Protein AF-A0A447PD79-F1 (afdb_monomer_lite)

Radius of gyration: 24.97 Å; chains: 1; bounding box: 55×59×60 Å

InterPro domains:
  IPR006135 Type III secretion system substrate exporter [PF01312] (3-142)
  IPR006135 Type III secretion system substrate exporter [PTHR30531] (3-141)

Sequence (157 aa):
MGRKEGQVVKSIEITSLFQLIALYLYFHFFTEKMILILIASITFTLQLVNKPFSYALTQLTHALIESLTSALLFLGAGVIVATVGSVFLQVGVVIASKAIGFKSEHINPVSNFKQIFSLHSVVELCKSSLKVIMLSLIFAFSFIIMPVLFGHYRTVG

Structure (mmCIF, N/CA/C/O backbone):
data_AF-A0A447PD79-F1
#
_entry.id   AF-A0A447PD79-F1
#
loop_
_atom_site.group_PDB
_atom_site.id
_atom_site.type_symbol
_atom_site.label_atom_id
_atom_site.label_alt_id
_atom_site.label_comp_id
_atom_site.label_asym_id
_atom_site.label_entity_id
_atom_site.label_seq_id
_atom_site.pdbx_PDB_ins_code
_atom_site.Cartn_x
_atom_site.Cartn_y
_atom_site.Cartn_z
_atom_site.occupancy
_atom_site.B_iso_or_equiv
_atom_site.auth_seq_id
_atom_site.auth_comp_id
_atom_site.auth_asym_id
_atom_site.auth_atom_id
_atom_site.pdbx_PDB_model_num
ATOM 1 N N . MET A 1 1 ? -31.947 6.171 31.122 1.00 37.19 1 MET A N 1
ATOM 2 C CA . MET A 1 1 ? -32.414 5.372 29.966 1.00 37.19 1 MET A CA 1
ATOM 3 C C . MET A 1 1 ? -32.336 6.236 28.721 1.00 37.19 1 MET A C 1
ATOM 5 O O . MET A 1 1 ? -32.791 7.368 28.761 1.00 37.19 1 MET A O 1
ATOM 9 N N . GLY A 1 2 ? -31.689 5.735 27.669 1.00 40.44 2 GLY A N 1
ATOM 10 C CA . GLY A 1 2 ? -31.460 6.477 26.427 1.00 40.44 2 GLY A CA 1
ATOM 11 C C . GLY A 1 2 ? -30.408 5.804 25.547 1.00 40.44 2 GLY A C 1
ATOM 12 O O . GLY A 1 2 ? -29.454 6.449 25.128 1.00 40.44 2 GLY A O 1
ATOM 13 N N . ARG A 1 3 ? -30.539 4.489 25.312 1.00 42.50 3 ARG A N 1
ATOM 14 C CA . ARG A 1 3 ? -29.770 3.788 24.272 1.00 42.50 3 ARG A CA 1
ATOM 15 C C . ARG A 1 3 ? -30.336 4.251 22.931 1.00 42.50 3 ARG A C 1
ATOM 17 O O . ARG A 1 3 ? -31.362 3.743 22.500 1.00 42.50 3 ARG A O 1
ATOM 24 N N . LYS A 1 4 ? -29.721 5.274 22.329 1.00 43.00 4 LYS A N 1
ATOM 25 C CA . LYS A 1 4 ? -30.099 5.753 20.996 1.00 43.00 4 LYS A CA 1
ATOM 26 C C . LYS A 1 4 ? -29.721 4.684 19.975 1.00 43.00 4 LYS A C 1
ATOM 28 O O . LYS A 1 4 ? -28.549 4.448 19.695 1.00 43.00 4 LYS A O 1
ATOM 33 N N . GLU A 1 5 ? -30.760 4.021 19.495 1.00 41.91 5 GLU A N 1
ATOM 34 C CA . GLU A 1 5 ? -30.790 3.083 18.385 1.00 41.91 5 GLU A CA 1
ATOM 35 C C . GLU A 1 5 ? -29.971 3.619 17.199 1.00 41.91 5 GLU A C 1
ATOM 37 O O . GLU A 1 5 ? -30.171 4.751 16.753 1.00 41.91 5 GLU A O 1
ATOM 42 N N . GLY A 1 6 ? -29.028 2.816 16.702 1.00 45.38 6 GLY A N 1
ATOM 43 C CA . GLY A 1 6 ? -28.365 3.064 15.417 1.00 45.38 6 GLY A CA 1
ATOM 44 C C . GLY A 1 6 ? -26.863 3.353 15.445 1.00 45.38 6 GLY A C 1
ATOM 45 O O . GLY A 1 6 ? -26.260 3.395 14.377 1.00 45.38 6 GLY A O 1
ATOM 46 N N . GLN A 1 7 ? -26.214 3.493 16.605 1.00 39.31 7 GLN A N 1
ATOM 47 C CA . GLN A 1 7 ? -24.750 3.384 16.647 1.00 39.31 7 GLN A CA 1
ATOM 48 C C . GLN A 1 7 ? -24.380 1.907 16.718 1.00 39.31 7 GLN A C 1
ATOM 50 O O . GLN A 1 7 ? -24.298 1.322 17.797 1.00 39.31 7 GLN A O 1
ATOM 55 N N . VAL A 1 8 ? -24.192 1.289 15.549 1.00 49.25 8 VAL A N 1
ATOM 56 C CA . VAL A 1 8 ? -23.471 0.017 15.474 1.00 49.25 8 VAL A CA 1
ATOM 57 C C . VAL A 1 8 ? -22.127 0.270 16.153 1.00 49.25 8 VAL A C 1
ATOM 59 O O . VAL A 1 8 ? -21.396 1.170 15.735 1.00 49.25 8 VAL A O 1
ATOM 62 N N . VAL A 1 9 ? -21.852 -0.428 17.257 1.00 44.69 9 VAL A N 1
ATOM 63 C CA . VAL A 1 9 ? -20.611 -0.268 18.022 1.00 44.69 9 VAL A CA 1
ATOM 64 C C . VAL A 1 9 ? -19.469 -0.687 17.106 1.00 44.69 9 VAL A C 1
ATOM 66 O O . VAL A 1 9 ? -19.188 -1.870 16.930 1.00 44.69 9 VAL A O 1
ATOM 69 N N . LYS A 1 10 ? -18.866 0.297 16.442 1.00 53.34 10 LYS A N 1
ATOM 70 C CA . LYS A 1 10 ? -17.772 0.077 15.509 1.00 53.34 10 LYS A CA 1
ATOM 71 C C . LYS A 1 10 ? -16.498 -0.029 16.333 1.00 53.34 10 LYS A C 1
ATOM 73 O O . LYS A 1 10 ? -15.945 0.978 16.770 1.00 53.34 10 LYS A O 1
ATOM 78 N N . SER A 1 11 ? -16.052 -1.252 16.587 1.00 65.25 11 SER A N 1
ATOM 79 C CA . SER A 1 11 ? -14.751 -1.482 17.208 1.00 65.25 11 SER A CA 1
ATOM 80 C C . SER A 1 11 ? -13.662 -1.116 16.204 1.00 65.25 11 SER A C 1
ATOM 82 O O . SER A 1 11 ? -13.387 -1.889 15.289 1.00 65.25 11 SER A O 1
ATOM 84 N N . ILE A 1 12 ? -13.033 0.048 16.392 1.00 68.75 12 ILE A N 1
ATOM 85 C CA . ILE A 1 12 ? -11.899 0.541 15.586 1.00 68.75 12 ILE A CA 1
ATOM 86 C C . ILE A 1 12 ? -10.833 -0.540 15.373 1.00 68.75 12 ILE A C 1
ATOM 88 O O . ILE A 1 12 ? -10.272 -0.664 14.292 1.00 68.75 12 ILE A O 1
ATOM 92 N N . GLU A 1 13 ? -10.602 -1.374 16.386 1.00 73.44 13 GLU A N 1
ATOM 93 C CA . GLU A 1 13 ? -9.620 -2.458 16.339 1.00 73.44 13 GLU A CA 1
ATOM 94 C C . GLU A 1 13 ? -9.997 -3.552 15.340 1.00 73.44 13 GLU A C 1
ATOM 96 O O . GLU A 1 13 ? -9.161 -3.998 14.558 1.00 73.44 13 GLU A O 1
ATOM 101 N N . ILE A 1 14 ? -11.273 -3.942 15.329 1.00 75.56 14 ILE A N 1
ATOM 102 C CA . ILE A 1 14 ? -11.805 -4.905 14.365 1.00 75.56 14 ILE A CA 1
ATOM 103 C C . ILE A 1 14 ? -11.735 -4.288 12.962 1.00 75.56 14 ILE A C 1
ATOM 105 O O . ILE A 1 14 ? -11.382 -4.986 12.011 1.00 75.56 14 ILE A O 1
ATOM 109 N N . THR A 1 15 ? -11.955 -2.970 12.833 1.00 79.75 15 THR A N 1
ATOM 110 C CA . THR A 1 15 ? -11.765 -2.266 11.558 1.00 79.75 15 THR A CA 1
ATOM 111 C C . THR A 1 15 ? -10.371 -2.377 11.004 1.00 79.75 15 THR A C 1
ATOM 113 O O . THR A 1 15 ? -10.201 -2.786 9.854 1.00 79.75 15 THR A O 1
ATOM 116 N N . SER A 1 16 ? -9.388 -2.086 11.839 1.00 80.69 16 SER A N 1
ATOM 117 C CA . SER A 1 16 ? -7.990 -2.162 11.452 1.00 80.69 16 SER A CA 1
ATOM 118 C C . SER A 1 16 ? -7.578 -3.582 11.058 1.00 80.69 16 SER A C 1
ATOM 120 O O . SER A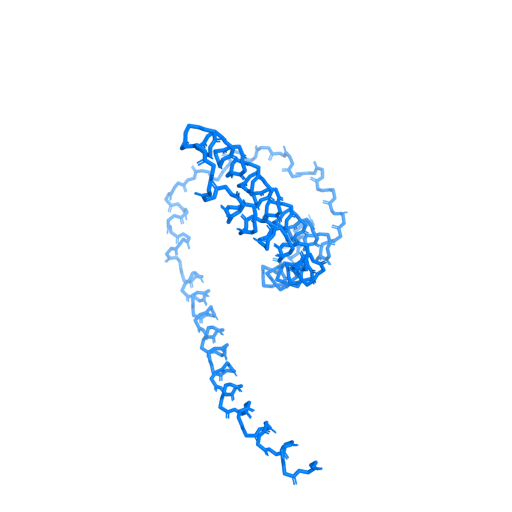 1 16 ? -6.848 -3.744 10.084 1.00 80.69 16 SER A O 1
ATOM 122 N N . LEU A 1 17 ? -8.081 -4.617 11.745 1.00 84.88 17 LEU A N 1
ATOM 123 C CA . LEU A 1 17 ? -7.782 -6.015 11.411 1.00 84.88 17 LEU A CA 1
ATOM 124 C 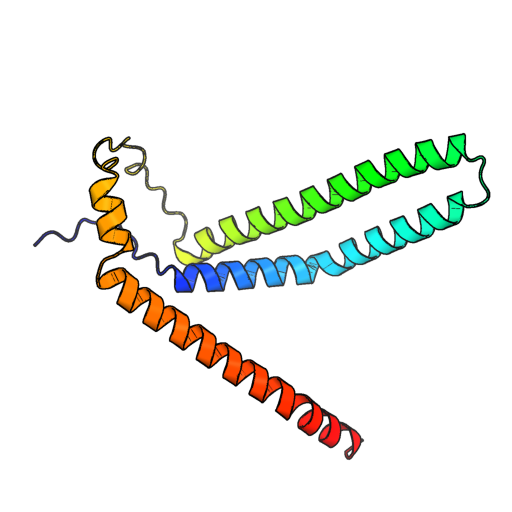C . LEU A 1 17 ? -8.330 -6.418 10.037 1.00 84.88 17 LEU A C 1
ATOM 126 O O . LEU A 1 17 ? -7.587 -6.952 9.215 1.00 84.88 17 LEU A O 1
ATOM 130 N N . PHE A 1 18 ? -9.602 -6.131 9.747 1.00 85.94 18 PHE A N 1
ATOM 131 C CA . PHE A 1 18 ? -10.175 -6.448 8.434 1.00 85.94 18 PHE A CA 1
ATOM 132 C C . PHE A 1 18 ? -9.528 -5.646 7.308 1.00 85.94 18 PHE A C 1
ATOM 134 O O . PHE A 1 18 ? -9.326 -6.175 6.217 1.00 85.94 18 PHE A O 1
ATOM 141 N N . GLN A 1 19 ? -9.175 -4.387 7.566 1.00 87.62 19 GLN A N 1
ATOM 142 C CA . GLN A 1 19 ? -8.465 -3.558 6.598 1.00 87.62 19 GLN A CA 1
ATOM 143 C C . GLN A 1 19 ? -7.071 -4.118 6.298 1.00 87.62 19 GLN A C 1
ATOM 145 O O . GLN A 1 19 ? -6.678 -4.173 5.134 1.00 87.62 19 GLN A O 1
ATOM 150 N N . LEU A 1 20 ? -6.356 -4.597 7.321 1.00 88.19 20 LEU A N 1
ATOM 151 C CA . LEU A 1 20 ? -5.063 -5.257 7.157 1.00 88.19 20 LEU A CA 1
ATOM 152 C C . LEU A 1 20 ? -5.188 -6.537 6.319 1.00 88.19 20 LEU A C 1
ATOM 154 O O . LEU A 1 20 ? -4.407 -6.732 5.393 1.00 88.19 20 LEU A O 1
ATOM 158 N N . ILE A 1 21 ? -6.186 -7.383 6.602 1.00 89.69 21 ILE A N 1
ATOM 159 C CA . ILE A 1 21 ? -6.439 -8.619 5.842 1.00 89.69 21 ILE A CA 1
ATOM 160 C C . ILE A 1 21 ? -6.770 -8.302 4.381 1.00 89.69 21 ILE A C 1
ATOM 162 O O . ILE A 1 21 ? -6.213 -8.918 3.475 1.00 89.69 21 ILE A O 1
ATOM 166 N N . ALA A 1 22 ? -7.647 -7.328 4.136 1.00 89.56 22 ALA A N 1
ATOM 167 C CA . ALA A 1 22 ? -8.024 -6.934 2.784 1.00 89.56 22 ALA A CA 1
ATOM 168 C C . ALA A 1 22 ? -6.821 -6.400 1.991 1.00 89.56 22 ALA A C 1
ATOM 170 O O . ALA A 1 22 ? -6.6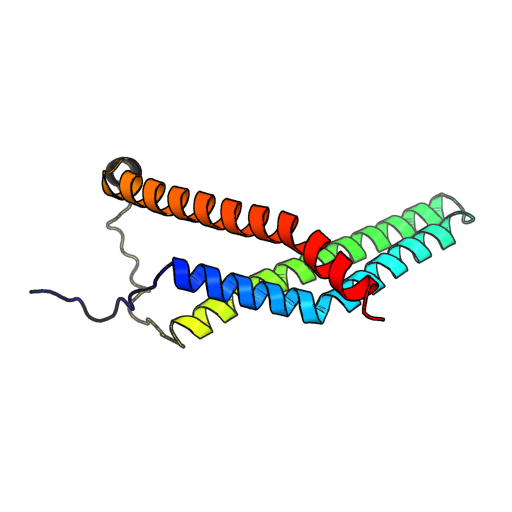43 -6.760 0.828 1.00 89.56 22 ALA A O 1
ATOM 171 N N . LEU A 1 23 ? -5.962 -5.600 2.631 1.00 91.75 23 LEU A N 1
ATOM 172 C CA . LEU A 1 23 ? -4.730 -5.114 2.017 1.00 91.75 23 LEU A CA 1
ATOM 173 C C . LEU A 1 23 ? -3.750 -6.263 1.743 1.00 91.75 23 LEU A C 1
ATOM 175 O O . LEU A 1 23 ? -3.194 -6.339 0.653 1.00 91.75 23 LEU A O 1
ATOM 179 N N . TYR A 1 24 ? -3.577 -7.185 2.692 1.00 91.56 24 TYR A N 1
ATOM 180 C CA . TYR A 1 24 ? -2.733 -8.366 2.509 1.00 91.56 24 TYR A CA 1
ATOM 181 C C . TYR A 1 24 ? -3.180 -9.204 1.306 1.00 91.56 24 TYR A C 1
ATOM 183 O O . TYR A 1 24 ? -2.356 -9.522 0.454 1.00 91.56 24 TYR A O 1
ATOM 191 N N . LEU A 1 25 ? -4.476 -9.513 1.197 1.00 91.88 25 LEU A N 1
ATOM 192 C CA . LEU A 1 25 ? -5.021 -10.269 0.066 1.00 91.88 25 LEU A CA 1
ATOM 193 C C . LEU A 1 25 ? -4.852 -9.511 -1.254 1.00 91.88 25 LEU A C 1
ATOM 195 O O . LEU A 1 25 ? -4.471 -10.107 -2.259 1.00 91.88 25 LEU A O 1
ATOM 199 N N . TYR A 1 26 ? -5.083 -8.197 -1.247 1.00 92.25 26 TYR A N 1
ATOM 200 C CA . TYR A 1 26 ? -4.860 -7.352 -2.416 1.00 92.25 26 TYR A CA 1
ATOM 201 C C . TYR A 1 26 ? -3.410 -7.430 -2.905 1.00 92.25 26 TYR A C 1
ATOM 203 O O . TYR A 1 26 ? -3.168 -7.688 -4.079 1.00 92.25 26 TYR A O 1
ATOM 211 N N . PHE A 1 27 ? -2.430 -7.277 -2.014 1.00 92.06 27 PHE A N 1
ATOM 212 C CA . PHE A 1 27 ? -1.033 -7.450 -2.406 1.00 92.06 27 PHE A CA 1
ATOM 213 C C . PHE A 1 27 ? -0.759 -8.889 -2.852 1.00 92.06 27 PHE A C 1
ATOM 215 O O . PHE A 1 27 ? -0.231 -9.079 -3.938 1.00 92.06 27 PHE A O 1
ATOM 222 N N . HIS A 1 28 ? -1.203 -9.901 -2.105 1.00 92.56 28 HIS A N 1
ATOM 223 C CA . HIS A 1 28 ? -0.977 -11.308 -2.442 1.00 92.56 28 HIS A CA 1
ATOM 224 C C . HIS A 1 28 ? -1.386 -11.662 -3.883 1.00 92.56 28 HIS A C 1
ATOM 226 O O . HIS A 1 28 ? -0.608 -12.284 -4.600 1.00 92.56 28 HIS A O 1
ATOM 232 N N . PHE A 1 29 ? -2.563 -11.217 -4.335 1.00 91.62 29 PHE A N 1
ATOM 233 C CA . PHE A 1 29 ? -3.047 -11.515 -5.688 1.00 91.62 29 PHE A CA 1
ATOM 234 C C . PHE A 1 29 ? -2.432 -10.647 -6.791 1.00 91.62 29 PHE A C 1
ATOM 236 O O . PHE A 1 29 ? -2.427 -11.053 -7.953 1.00 91.62 29 PHE A O 1
ATOM 243 N N . PHE A 1 30 ? -1.944 -9.448 -6.472 1.00 90.75 30 PHE A N 1
ATOM 244 C CA . PHE A 1 30 ? -1.490 -8.493 -7.486 1.00 90.75 30 PHE A CA 1
ATOM 245 C C . PHE A 1 30 ? 0.026 -8.237 -7.481 1.00 90.75 30 PHE A C 1
ATOM 247 O O . PHE A 1 30 ? 0.537 -7.595 -8.402 1.00 90.75 30 PHE A O 1
ATOM 254 N N . THR A 1 31 ? 0.764 -8.769 -6.504 1.00 88.31 31 THR A N 1
ATOM 255 C CA . THR A 1 31 ? 2.225 -8.640 -6.405 1.00 88.31 31 THR A CA 1
ATOM 256 C C . THR A 1 31 ? 2.927 -9.162 -7.655 1.00 88.31 31 THR A C 1
ATOM 258 O O . THR A 1 31 ? 3.846 -8.505 -8.139 1.00 88.31 31 THR A O 1
ATOM 261 N N . GLU A 1 32 ? 2.480 -10.279 -8.235 1.00 91.00 32 GLU A N 1
ATOM 262 C CA . GLU A 1 32 ? 3.082 -10.827 -9.459 1.00 91.00 32 GLU A CA 1
ATOM 263 C C . GLU A 1 32 ? 3.027 -9.823 -10.620 1.00 91.00 32 GLU A C 1
ATOM 265 O O . GLU A 1 32 ? 4.039 -9.547 -11.266 1.00 91.00 32 GLU A O 1
ATOM 270 N N . LYS A 1 33 ? 1.869 -9.184 -10.829 1.00 89.00 33 LYS A N 1
ATOM 271 C CA . LYS A 1 33 ? 1.703 -8.157 -11.867 1.00 89.00 33 LYS A CA 1
ATOM 272 C C . LYS A 1 33 ? 2.619 -6.957 -11.630 1.00 89.00 33 LYS A C 1
ATOM 274 O O . LYS A 1 33 ? 3.231 -6.465 -12.574 1.00 89.00 33 LYS A O 1
ATOM 279 N N . MET A 1 34 ? 2.747 -6.505 -10.382 1.00 86.69 34 MET A N 1
ATOM 280 C CA . MET A 1 34 ? 3.661 -5.416 -10.014 1.00 86.69 34 MET A CA 1
ATOM 281 C C . MET A 1 34 ? 5.127 -5.763 -10.298 1.00 86.69 34 MET A C 1
ATOM 283 O O . MET A 1 34 ? 5.861 -4.924 -10.821 1.00 86.69 34 MET A O 1
ATOM 287 N N . ILE A 1 35 ? 5.549 -6.995 -10.000 1.00 90.50 35 ILE A N 1
ATOM 288 C CA . ILE A 1 35 ? 6.910 -7.466 -10.285 1.00 90.50 35 ILE A CA 1
ATOM 289 C C . ILE A 1 35 ? 7.172 -7.465 -11.794 1.00 90.50 35 ILE A C 1
ATOM 291 O O . ILE A 1 35 ? 8.210 -6.970 -12.229 1.00 90.50 35 ILE A O 1
ATOM 295 N N . LEU A 1 36 ? 6.227 -7.949 -12.604 1.00 91.62 36 LEU A N 1
ATOM 296 C CA . LEU A 1 36 ? 6.366 -7.948 -14.064 1.00 91.62 36 LEU A CA 1
ATOM 297 C C . LEU A 1 36 ? 6.488 -6.530 -14.638 1.00 91.62 36 LEU A C 1
ATOM 299 O O . LEU A 1 36 ? 7.327 -6.297 -15.506 1.00 91.62 36 LEU A O 1
ATOM 303 N N . ILE A 1 37 ? 5.711 -5.571 -14.126 1.00 88.69 37 ILE A N 1
ATOM 304 C CA . ILE A 1 37 ? 5.797 -4.158 -14.531 1.00 88.69 37 ILE A CA 1
ATOM 305 C C . ILE A 1 37 ? 7.166 -3.560 -14.171 1.00 88.69 37 ILE A C 1
ATOM 307 O O . ILE A 1 37 ? 7.756 -2.828 -14.971 1.00 88.69 37 ILE A O 1
ATOM 311 N N . LEU A 1 38 ? 7.704 -3.889 -12.992 1.00 89.25 38 LEU A N 1
ATOM 312 C CA . LEU A 1 38 ? 9.047 -3.466 -12.584 1.00 89.25 38 LEU A CA 1
ATOM 313 C C . LEU A 1 38 ? 10.130 -4.046 -13.495 1.00 89.25 38 LEU A C 1
ATOM 315 O O . LEU A 1 38 ? 10.981 -3.299 -13.978 1.00 89.25 38 LEU A O 1
ATOM 319 N N . ILE A 1 39 ? 10.075 -5.350 -13.777 1.00 92.88 39 ILE A N 1
ATOM 320 C CA . ILE A 1 39 ? 11.017 -6.008 -14.690 1.00 92.88 39 ILE A CA 1
ATOM 321 C C . ILE A 1 39 ? 10.942 -5.353 -16.071 1.00 92.88 39 ILE A C 1
ATOM 323 O O . ILE A 1 39 ? 11.973 -4.958 -16.609 1.00 92.88 39 ILE A O 1
ATOM 327 N N . ALA A 1 40 ? 9.735 -5.149 -16.607 1.00 90.88 40 ALA A N 1
ATOM 328 C CA . ALA A 1 40 ? 9.535 -4.495 -17.897 1.00 90.88 40 ALA A CA 1
ATOM 329 C C . ALA A 1 40 ? 10.112 -3.070 -17.926 1.00 90.88 40 ALA A C 1
ATOM 331 O O . ALA A 1 40 ? 10.763 -2.700 -18.900 1.00 90.88 40 ALA A O 1
ATOM 332 N N . SER A 1 41 ? 9.953 -2.296 -16.846 1.00 88.88 41 SER A N 1
ATOM 333 C CA . SER A 1 41 ? 10.506 -0.936 -16.732 1.00 88.88 41 SER A CA 1
ATOM 334 C C . SER A 1 41 ? 12.042 -0.934 -16.756 1.00 88.88 41 SER A C 1
ATOM 336 O O . SER A 1 41 ? 12.667 -0.100 -17.420 1.00 88.88 41 SER A O 1
ATOM 338 N N . ILE A 1 42 ? 12.666 -1.895 -16.067 1.00 91.00 42 ILE A N 1
ATOM 339 C CA . ILE A 1 42 ? 14.126 -2.065 -16.048 1.00 91.00 42 ILE A CA 1
ATOM 340 C C . ILE A 1 42 ? 14.623 -2.493 -17.430 1.00 91.00 42 ILE A C 1
ATOM 342 O O . ILE A 1 42 ? 15.537 -1.876 -17.977 1.00 91.00 42 ILE A O 1
ATOM 346 N N . THR A 1 43 ? 14.009 -3.518 -18.026 1.00 92.69 43 THR A N 1
ATOM 347 C CA . THR A 1 43 ? 14.387 -4.013 -19.355 1.00 92.69 43 THR A CA 1
ATOM 348 C C . THR A 1 43 ? 14.229 -2.931 -20.419 1.00 92.69 43 THR A C 1
ATOM 350 O O . THR A 1 43 ? 15.124 -2.765 -21.245 1.00 92.69 43 THR A O 1
ATOM 353 N N . PHE A 1 44 ? 13.147 -2.152 -20.367 1.00 91.38 44 PHE A N 1
ATOM 354 C CA . PHE A 1 44 ? 12.932 -1.017 -21.260 1.00 91.38 44 PHE A CA 1
ATOM 355 C C . PHE A 1 44 ? 14.067 0.002 -21.140 1.00 91.38 44 PHE A C 1
ATOM 357 O O . PHE A 1 44 ? 14.687 0.359 -22.138 1.00 91.38 44 PHE A O 1
ATOM 364 N N . THR A 1 45 ? 14.425 0.396 -19.917 1.00 88.88 45 THR A N 1
ATOM 365 C CA . THR A 1 45 ? 15.527 1.341 -19.681 1.00 88.88 45 THR A CA 1
ATOM 366 C C . THR A 1 45 ? 16.852 0.833 -20.264 1.00 88.88 45 THR A C 1
ATOM 368 O O . THR A 1 45 ? 17.574 1.592 -20.910 1.00 88.88 45 THR A O 1
ATOM 371 N N . LEU A 1 46 ? 17.153 -0.461 -20.113 1.00 90.88 46 LEU A N 1
ATOM 372 C CA . LEU A 1 46 ? 18.374 -1.067 -20.658 1.00 90.88 46 LEU A CA 1
ATOM 373 C C . LEU A 1 46 ? 18.406 -1.058 -22.196 1.00 90.88 46 LEU A C 1
ATOM 375 O O . LEU A 1 46 ? 19.465 -0.847 -22.786 1.00 90.88 46 LEU A O 1
ATOM 379 N N . GLN A 1 47 ? 17.260 -1.227 -22.861 1.00 91.06 47 GLN A N 1
ATOM 380 C CA . GLN A 1 47 ? 17.166 -1.171 -24.328 1.00 91.06 47 GLN A CA 1
ATOM 381 C C . GLN A 1 47 ? 17.448 0.227 -24.899 1.00 91.06 47 GLN A C 1
ATOM 383 O O . GLN A 1 47 ? 17.827 0.358 -26.066 1.00 91.06 47 GLN A O 1
ATOM 388 N N . LEU A 1 48 ? 17.283 1.274 -24.088 1.00 90.81 48 LEU A N 1
ATOM 389 C CA . LEU A 1 48 ? 17.493 2.663 -24.491 1.00 90.81 48 LEU A CA 1
ATOM 390 C C . LEU A 1 48 ? 18.956 3.123 -24.357 1.00 90.81 48 LEU A C 1
ATOM 392 O O . LEU A 1 48 ? 19.307 4.148 -24.936 1.00 90.81 48 LEU A O 1
ATOM 396 N N . VAL A 1 49 ? 19.823 2.370 -23.668 1.00 89.38 49 VAL A N 1
ATOM 397 C CA . VAL A 1 49 ? 21.216 2.771 -23.360 1.00 89.38 49 VAL A CA 1
ATOM 398 C C . VAL A 1 49 ? 22.046 3.085 -24.611 1.00 89.38 49 VAL A C 1
ATOM 400 O O . VAL A 1 49 ? 22.846 4.014 -24.598 1.00 89.38 49 VAL A O 1
ATOM 403 N N . ASN A 1 50 ? 21.836 2.350 -25.706 1.00 89.88 50 ASN A N 1
ATOM 404 C CA . ASN A 1 50 ? 22.574 2.536 -26.964 1.00 89.88 50 ASN A CA 1
ATOM 405 C C . ASN A 1 50 ? 21.825 3.406 -27.992 1.00 89.88 50 ASN A C 1
ATOM 407 O O . ASN A 1 50 ? 22.172 3.411 -29.174 1.00 89.88 50 ASN A O 1
ATOM 411 N N . LYS A 1 51 ? 20.755 4.099 -27.586 1.00 90.88 51 LYS A N 1
ATOM 412 C CA . LYS A 1 51 ? 19.973 4.976 -28.468 1.00 90.88 51 LYS A CA 1
ATOM 413 C C . LYS A 1 51 ? 20.451 6.431 -28.361 1.00 90.88 51 LYS A C 1
ATOM 415 O O . LYS A 1 51 ? 21.048 6.806 -27.354 1.00 90.88 51 LYS A O 1
ATOM 420 N N . PRO A 1 52 ? 20.171 7.276 -29.374 1.00 93.38 52 PRO A N 1
ATOM 421 C CA . PRO A 1 52 ? 20.463 8.703 -29.291 1.00 93.38 52 PRO A CA 1
ATOM 422 C C . PRO A 1 52 ? 19.849 9.320 -28.031 1.00 93.38 52 PRO A C 1
ATOM 424 O O . PRO A 1 52 ? 18.689 9.048 -27.722 1.00 93.38 52 PRO A O 1
ATOM 427 N N . PHE A 1 53 ? 20.606 10.173 -27.335 1.00 89.12 53 PHE A N 1
ATOM 428 C CA . PHE A 1 53 ? 20.202 10.728 -26.039 1.00 89.12 53 PHE A CA 1
ATOM 429 C C . PHE A 1 53 ? 18.841 11.434 -26.084 1.00 89.12 53 PHE A C 1
ATOM 431 O O . PHE A 1 53 ? 18.017 11.221 -25.203 1.00 89.12 53 PHE A O 1
ATOM 438 N N . SER A 1 54 ? 18.570 12.223 -27.129 1.00 90.75 54 SER A N 1
ATOM 439 C CA . SER A 1 54 ? 17.284 12.915 -27.291 1.00 90.75 54 SER A CA 1
ATOM 440 C C . SER A 1 54 ? 16.108 11.942 -27.401 1.00 90.75 54 SER A C 1
ATOM 442 O O . SER A 1 54 ? 15.095 12.125 -26.734 1.00 90.75 54 SER A O 1
ATOM 444 N N . TYR A 1 55 ? 16.263 10.873 -28.186 1.00 91.50 55 TYR A N 1
ATOM 445 C CA . TYR A 1 55 ? 15.258 9.821 -28.320 1.00 91.50 55 TYR A CA 1
ATOM 446 C C . TYR A 1 55 ? 15.076 9.054 -27.006 1.00 91.50 55 TYR A C 1
ATOM 448 O O . TYR A 1 55 ? 13.950 8.851 -26.557 1.00 91.50 55 TYR A O 1
ATOM 456 N N . ALA A 1 56 ? 16.180 8.660 -26.365 1.00 91.25 56 ALA A N 1
ATOM 457 C CA . ALA A 1 56 ? 16.145 7.949 -25.095 1.00 91.25 56 ALA A CA 1
ATOM 458 C C . ALA A 1 56 ? 15.455 8.783 -24.004 1.00 91.25 56 ALA A C 1
ATOM 460 O O . ALA A 1 56 ? 14.615 8.257 -23.283 1.00 91.25 56 ALA A O 1
ATOM 461 N N . LEU A 1 57 ? 15.743 10.085 -23.923 1.00 90.88 57 LEU A N 1
ATOM 462 C CA . LEU A 1 57 ? 15.151 10.982 -22.935 1.00 90.88 57 LEU A CA 1
ATOM 463 C C . LEU A 1 57 ? 13.628 11.080 -23.094 1.00 90.88 57 LEU A C 1
ATOM 465 O O . LEU A 1 57 ? 12.908 10.884 -22.118 1.00 90.88 57 LEU A O 1
ATOM 469 N N . THR A 1 58 ? 13.126 11.313 -24.311 1.00 93.19 58 THR A N 1
ATOM 470 C CA . THR A 1 58 ? 11.678 11.375 -24.570 1.00 93.19 58 THR A CA 1
ATOM 471 C C . THR A 1 58 ? 10.989 10.066 -24.186 1.00 93.19 58 THR A C 1
ATOM 473 O O . THR A 1 58 ? 10.017 10.068 -23.430 1.00 93.19 58 THR A O 1
ATOM 476 N N . GLN A 1 59 ? 11.533 8.931 -24.622 1.00 92.25 59 GLN A N 1
ATOM 477 C CA . GLN A 1 59 ? 10.946 7.623 -24.331 1.00 92.25 59 GLN A CA 1
ATOM 478 C C . GLN A 1 59 ? 10.984 7.282 -22.835 1.00 92.25 59 GLN A C 1
ATOM 480 O O . GLN A 1 59 ? 10.018 6.734 -22.304 1.00 92.25 59 GLN A O 1
ATOM 485 N N . LEU A 1 60 ? 12.054 7.661 -22.133 1.00 90.81 60 LEU A N 1
ATOM 486 C CA . LEU A 1 60 ? 12.167 7.456 -20.693 1.00 90.81 60 LEU A CA 1
ATOM 487 C C . LEU A 1 60 ? 11.161 8.317 -19.921 1.00 90.81 60 LEU A C 1
ATOM 489 O O . LEU A 1 60 ? 10.577 7.834 -18.956 1.00 90.81 60 LEU A O 1
ATOM 493 N N . THR A 1 61 ? 10.914 9.561 -20.351 1.00 91.44 61 THR A N 1
ATOM 494 C CA . THR A 1 61 ? 9.905 10.422 -19.709 1.00 91.44 61 THR A CA 1
ATOM 495 C C . THR A 1 61 ? 8.493 9.857 -19.842 1.00 91.44 61 THR A C 1
ATOM 497 O O . THR A 1 61 ? 7.764 9.828 -18.852 1.00 91.44 61 THR A O 1
ATOM 500 N N . HIS A 1 62 ? 8.126 9.332 -21.015 1.00 91.94 62 HIS A N 1
ATOM 501 C CA . HIS A 1 62 ? 6.843 8.653 -21.201 1.00 91.94 62 HIS A CA 1
ATOM 502 C C . HIS A 1 62 ? 6.728 7.406 -20.319 1.00 91.94 62 HIS A C 1
ATOM 504 O O . HIS A 1 62 ? 5.755 7.275 -19.578 1.00 91.94 62 HIS A O 1
ATOM 510 N N . ALA A 1 63 ? 7.750 6.546 -20.318 1.00 89.75 63 ALA A N 1
ATOM 511 C CA . ALA A 1 63 ? 7.762 5.344 -19.487 1.00 89.75 63 ALA A CA 1
ATOM 512 C C . ALA A 1 63 ? 7.699 5.661 -17.981 1.00 89.75 63 ALA A C 1
ATOM 514 O O . ALA A 1 63 ? 7.035 4.953 -17.225 1.00 89.75 63 ALA A O 1
ATOM 515 N N . LEU A 1 64 ? 8.338 6.749 -17.536 1.00 89.38 64 LEU A N 1
ATOM 516 C CA . LEU A 1 64 ? 8.253 7.226 -16.153 1.00 89.38 64 LEU A CA 1
ATOM 517 C C . LEU A 1 64 ? 6.827 7.634 -15.779 1.00 89.38 64 LEU A C 1
ATOM 519 O O . LEU A 1 64 ? 6.336 7.231 -14.727 1.00 89.38 64 LEU A O 1
ATOM 523 N N . ILE A 1 65 ? 6.158 8.412 -16.633 1.00 93.19 65 ILE A N 1
ATOM 524 C CA . ILE A 1 65 ? 4.782 8.867 -16.395 1.00 93.19 65 ILE A CA 1
ATOM 525 C C . ILE A 1 65 ? 3.823 7.676 -16.348 1.00 93.19 65 ILE A C 1
ATOM 527 O O . ILE A 1 65 ? 2.984 7.602 -15.448 1.00 93.19 65 ILE A O 1
ATOM 531 N N . GLU A 1 66 ? 3.957 6.727 -17.274 1.00 90.06 66 GLU A N 1
ATOM 532 C CA . GLU A 1 66 ? 3.137 5.514 -17.289 1.00 90.06 66 GLU A CA 1
ATOM 533 C C . GLU A 1 66 ? 3.370 4.657 -16.041 1.00 90.06 66 GLU A C 1
ATOM 535 O O . GLU A 1 66 ? 2.409 4.251 -15.385 1.00 90.06 66 GLU A O 1
ATOM 540 N N . SER A 1 67 ? 4.632 4.441 -15.659 1.00 88.31 67 SER A N 1
ATOM 541 C CA . SER A 1 67 ? 4.986 3.651 -14.476 1.00 88.31 67 SER A CA 1
ATOM 542 C C . SER A 1 67 ? 4.471 4.297 -13.184 1.00 88.31 67 SER A C 1
ATOM 544 O O . SER A 1 67 ? 3.848 3.625 -12.358 1.00 88.31 67 SER A O 1
ATOM 546 N N . LEU A 1 68 ? 4.622 5.620 -13.040 1.00 90.06 68 LEU A N 1
ATOM 547 C CA . LEU A 1 68 ? 4.081 6.378 -11.907 1.00 90.06 68 LEU A CA 1
ATOM 548 C C . LEU A 1 68 ? 2.554 6.320 -11.854 1.00 90.06 68 LEU A C 1
ATOM 550 O O . LEU A 1 68 ? 1.982 6.109 -10.785 1.00 90.06 68 LEU A O 1
ATOM 554 N N . THR A 1 69 ? 1.892 6.471 -13.000 1.00 92.56 69 THR A N 1
ATOM 555 C CA . THR A 1 69 ? 0.429 6.411 -13.087 1.00 92.56 69 THR A CA 1
ATOM 556 C C . THR A 1 69 ? -0.072 5.017 -12.714 1.00 92.56 69 THR A C 1
ATOM 558 O O . THR A 1 69 ? -0.983 4.889 -11.897 1.00 92.56 69 THR A O 1
ATOM 561 N N . SER A 1 70 ? 0.560 3.962 -13.235 1.00 89.81 70 SER A N 1
ATOM 562 C CA . SER A 1 70 ? 0.234 2.575 -12.893 1.00 89.81 70 SER A CA 1
ATOM 563 C C . SER A 1 70 ? 0.439 2.293 -11.403 1.00 89.81 70 SER A C 1
ATOM 565 O O . SER A 1 70 ? -0.422 1.678 -10.774 1.00 89.81 70 SER A O 1
ATOM 567 N N . ALA A 1 71 ? 1.547 2.752 -10.815 1.00 89.25 71 ALA A N 1
ATOM 568 C CA . ALA A 1 71 ? 1.816 2.585 -9.389 1.00 89.25 71 ALA A CA 1
ATOM 569 C C . ALA A 1 71 ? 0.777 3.318 -8.525 1.00 89.25 71 ALA A C 1
ATOM 571 O O . ALA A 1 71 ? 0.260 2.751 -7.561 1.00 89.25 71 ALA A O 1
ATOM 572 N N . LEU A 1 72 ? 0.422 4.552 -8.890 1.00 93.25 72 LEU A N 1
ATOM 573 C CA . LEU A 1 72 ? -0.566 5.338 -8.157 1.00 93.25 72 LEU A CA 1
ATOM 574 C C . LEU A 1 72 ? -1.964 4.714 -8.235 1.00 93.25 72 LEU A C 1
ATOM 576 O O . LEU A 1 72 ? -2.644 4.618 -7.215 1.00 93.25 72 LEU A O 1
ATOM 580 N N . LEU A 1 73 ? -2.375 4.241 -9.415 1.00 92.56 73 LEU A N 1
ATOM 581 C CA . LEU A 1 73 ? -3.638 3.523 -9.594 1.00 92.56 73 LEU A CA 1
ATOM 582 C C . LEU A 1 73 ? -3.660 2.222 -8.792 1.00 92.56 73 LEU A C 1
ATOM 584 O O . LEU A 1 73 ? -4.656 1.930 -8.135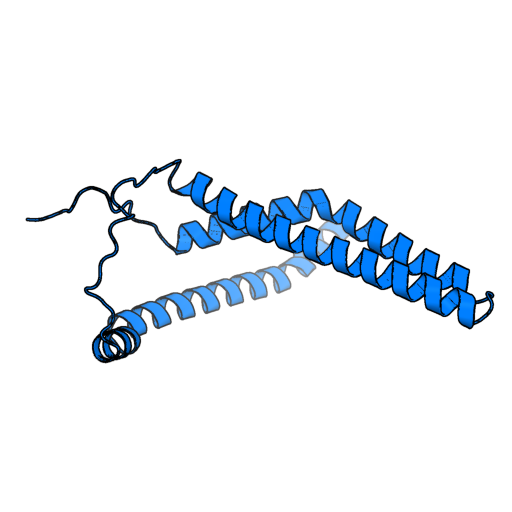 1.00 92.56 73 LEU A O 1
ATOM 588 N N . PHE A 1 74 ? -2.559 1.470 -8.796 1.00 92.06 74 PHE A N 1
ATOM 589 C CA . PHE A 1 74 ? -2.433 0.240 -8.025 1.00 92.06 74 PHE A CA 1
ATOM 590 C C . PHE A 1 74 ? -2.555 0.493 -6.516 1.00 92.06 74 PHE A C 1
ATOM 592 O O . PHE A 1 74 ? -3.335 -0.173 -5.835 1.00 92.06 74 PHE A O 1
ATOM 599 N N . LEU A 1 75 ? -1.833 1.475 -5.977 1.00 91.25 75 LEU A N 1
ATOM 600 C CA . LEU A 1 75 ? -1.916 1.806 -4.553 1.00 91.25 75 LEU A CA 1
ATOM 601 C C . LEU A 1 75 ? -3.284 2.396 -4.188 1.00 91.25 75 LEU A C 1
ATOM 603 O O . LEU A 1 75 ? -3.875 2.000 -3.184 1.00 91.25 75 LEU A O 1
ATOM 607 N N . GLY A 1 76 ? -3.816 3.291 -5.022 1.00 93.19 76 GLY A N 1
ATOM 608 C CA . GLY A 1 76 ? -5.132 3.898 -4.831 1.00 93.19 76 GLY A CA 1
ATOM 609 C C . GLY A 1 76 ? -6.251 2.857 -4.812 1.00 93.19 76 GLY A C 1
ATOM 610 O O . GLY A 1 76 ? -7.071 2.851 -3.893 1.00 93.19 76 GLY A O 1
ATOM 611 N N . ALA A 1 77 ? -6.246 1.922 -5.764 1.00 92.69 77 ALA A N 1
ATOM 612 C CA . ALA A 1 77 ? -7.190 0.810 -5.792 1.00 92.69 77 ALA A CA 1
ATOM 613 C C . ALA A 1 77 ? -7.062 -0.075 -4.545 1.00 92.69 77 ALA A C 1
ATOM 615 O O . ALA A 1 77 ? -8.080 -0.427 -3.953 1.00 92.69 77 ALA A O 1
ATOM 616 N N . GLY A 1 78 ? -5.840 -0.364 -4.087 1.00 92.38 78 GLY A N 1
ATOM 617 C CA . GLY A 1 78 ? -5.610 -1.129 -2.860 1.00 92.38 78 GLY A CA 1
ATOM 618 C C . GLY A 1 78 ? -6.209 -0.463 -1.622 1.00 92.38 78 GLY A C 1
ATOM 619 O O . GLY A 1 78 ? -6.892 -1.118 -0.835 1.00 92.38 78 GLY A O 1
ATOM 620 N N . VAL A 1 79 ? -6.029 0.854 -1.474 1.00 90.50 79 VAL A N 1
ATOM 621 C CA . VAL A 1 79 ? -6.625 1.627 -0.371 1.00 90.50 79 VAL A CA 1
ATOM 622 C C . VAL A 1 79 ? -8.149 1.604 -0.444 1.00 90.50 79 VAL A C 1
ATOM 624 O O . VAL A 1 79 ? -8.802 1.388 0.580 1.00 90.50 79 VAL A O 1
ATOM 627 N N . ILE A 1 80 ? -8.728 1.790 -1.633 1.00 91.69 80 ILE A N 1
ATOM 628 C CA . ILE A 1 80 ? -10.182 1.748 -1.828 1.00 91.69 80 ILE A CA 1
ATOM 629 C C . ILE A 1 80 ? -10.718 0.361 -1.473 1.00 91.69 80 ILE A C 1
ATOM 631 O O . ILE A 1 80 ? -11.623 0.258 -0.651 1.00 91.69 80 ILE A O 1
ATOM 635 N N . VAL A 1 81 ? -10.136 -0.706 -2.021 1.00 90.19 81 VAL A N 1
ATOM 636 C CA . VAL A 1 81 ? -10.555 -2.090 -1.757 1.00 90.19 81 VAL A CA 1
ATOM 637 C C . VAL A 1 81 ? -10.433 -2.427 -0.273 1.00 90.19 81 VAL A C 1
ATOM 639 O O . VAL A 1 81 ? -11.368 -2.985 0.296 1.00 90.19 81 VAL A O 1
ATOM 642 N N . ALA A 1 82 ? -9.337 -2.046 0.386 1.00 88.94 82 ALA A N 1
ATOM 643 C CA . ALA A 1 82 ? -9.147 -2.315 1.808 1.00 88.94 82 ALA A CA 1
ATOM 644 C C . ALA A 1 82 ? -10.132 -1.530 2.688 1.00 88.94 82 ALA A C 1
ATOM 646 O O . ALA A 1 82 ? -10.701 -2.071 3.640 1.00 88.94 82 ALA A O 1
ATOM 647 N N . THR A 1 83 ? -10.376 -0.261 2.363 1.00 85.38 83 THR A N 1
ATOM 648 C CA . THR A 1 83 ? -11.284 0.602 3.131 1.00 85.38 83 THR A CA 1
ATOM 649 C C . THR A 1 83 ? -12.732 0.169 2.941 1.00 85.38 83 THR A C 1
ATOM 651 O O . THR A 1 83 ? -13.452 -0.051 3.910 1.00 85.38 83 THR A O 1
ATOM 654 N N . VAL A 1 84 ? -13.156 -0.006 1.692 1.00 85.94 84 VAL A N 1
ATOM 655 C CA . VAL A 1 84 ? -14.512 -0.434 1.352 1.00 85.94 84 VAL A CA 1
ATOM 656 C C . VAL A 1 84 ? -14.738 -1.851 1.871 1.00 85.94 84 VAL A C 1
ATOM 658 O O . VAL A 1 84 ? -15.651 -2.072 2.662 1.00 85.94 84 VAL A O 1
ATOM 661 N N . GLY A 1 85 ? -13.858 -2.792 1.531 1.00 82.88 85 GLY A N 1
ATOM 662 C CA . GLY A 1 85 ? -13.947 -4.183 1.967 1.00 82.88 85 GLY A CA 1
ATOM 663 C C . GLY A 1 85 ? -14.011 -4.325 3.486 1.00 82.88 85 GLY A C 1
ATOM 664 O O . GLY A 1 85 ? -14.877 -5.036 3.989 1.00 82.88 85 GLY A O 1
ATOM 665 N N . SER A 1 86 ? -1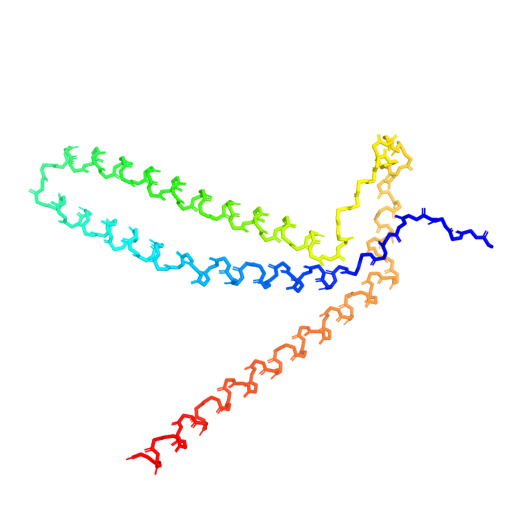3.181 -3.597 4.239 1.00 81.00 86 SER A N 1
ATOM 666 C CA . SER A 1 86 ? -13.230 -3.660 5.705 1.00 81.00 86 SER A CA 1
ATOM 667 C C . SER A 1 86 ? -14.551 -3.140 6.272 1.00 81.00 86 SER A C 1
ATOM 669 O O . SER A 1 86 ? -15.111 -3.774 7.167 1.00 81.00 86 SER A O 1
ATOM 671 N N . VAL A 1 87 ? -15.086 -2.032 5.749 1.00 77.31 87 VAL A N 1
ATOM 672 C CA . VAL A 1 87 ? -16.377 -1.472 6.184 1.00 77.31 87 VAL A CA 1
ATOM 673 C C . VAL A 1 87 ? -17.524 -2.434 5.880 1.00 77.31 87 VAL A C 1
ATOM 675 O O . VAL A 1 87 ? -18.337 -2.698 6.769 1.00 77.31 87 VAL A O 1
ATOM 678 N N . PHE A 1 88 ? -17.556 -2.993 4.667 1.00 75.62 88 PHE A N 1
ATOM 679 C CA . PHE A 1 88 ? -18.551 -3.986 4.261 1.00 75.62 88 PHE A CA 1
ATOM 680 C C . PHE A 1 88 ? -18.497 -5.238 5.148 1.00 75.62 88 PHE A C 1
ATOM 682 O O . PHE A 1 88 ? -19.540 -5.684 5.621 1.00 75.62 88 PHE A O 1
ATOM 689 N N . LEU A 1 89 ? -17.298 -5.765 5.429 1.00 70.81 89 LEU A N 1
ATOM 690 C CA . LEU A 1 89 ? -17.110 -6.975 6.239 1.00 70.81 89 LEU A CA 1
ATOM 691 C C . LEU A 1 89 ? -17.464 -6.792 7.722 1.00 70.81 89 LEU A C 1
ATOM 693 O O . LEU A 1 89 ? -17.852 -7.756 8.372 1.00 70.81 89 LEU A O 1
ATOM 697 N N . GLN A 1 90 ? -17.344 -5.583 8.275 1.00 66.75 90 GLN A N 1
ATOM 698 C CA . GLN A 1 90 ? -17.635 -5.346 9.696 1.00 66.75 90 GLN A CA 1
ATOM 699 C C . GLN A 1 90 ? -19.075 -5.019 10.024 1.00 66.75 90 GLN A C 1
ATOM 701 O O . GLN A 1 90 ? -19.566 -5.413 11.076 1.00 66.75 90 GLN A O 1
ATOM 706 N N . VAL A 1 91 ? -19.686 -4.162 9.212 1.00 63.06 91 VAL A N 1
ATOM 707 C CA . VAL A 1 91 ? -20.950 -3.513 9.572 1.00 63.06 91 VAL A CA 1
ATOM 708 C C . VAL A 1 91 ? -22.096 -4.062 8.718 1.00 63.06 91 VAL A C 1
ATOM 710 O O . VAL A 1 91 ? -23.256 -3.940 9.104 1.00 63.06 91 VAL A O 1
ATOM 713 N N . GLY A 1 92 ? -21.789 -4.695 7.578 1.00 59.94 92 GLY A N 1
ATOM 714 C CA . GLY A 1 92 ? -22.759 -4.895 6.505 1.00 59.94 92 GLY A CA 1
ATOM 715 C C . GLY A 1 92 ? -23.172 -3.556 5.878 1.00 59.94 92 GLY A C 1
ATOM 716 O O . GLY A 1 92 ? -22.729 -2.484 6.298 1.00 59.94 92 GLY A O 1
ATOM 717 N N . VAL A 1 93 ? -24.021 -3.591 4.847 1.00 54.19 93 VAL A N 1
ATOM 718 C CA . VAL A 1 93 ? -24.566 -2.372 4.223 1.00 54.19 93 VAL A CA 1
ATOM 719 C C . VAL A 1 93 ? -25.510 -1.678 5.209 1.00 54.19 93 VAL A C 1
ATOM 721 O O . VAL A 1 93 ? -26.708 -1.942 5.240 1.00 54.19 93 VAL A O 1
ATOM 724 N N . VAL A 1 94 ? -24.979 -0.777 6.034 1.00 53.72 94 VAL A N 1
ATOM 725 C CA . VAL A 1 94 ? -25.790 0.110 6.874 1.00 53.72 94 VAL A CA 1
ATOM 726 C C . VAL A 1 94 ? -25.975 1.421 6.126 1.00 53.72 94 VAL A C 1
ATOM 728 O O . VAL A 1 94 ? -25.154 2.335 6.201 1.00 53.72 94 VAL A O 1
ATOM 731 N N . ILE A 1 95 ? -27.076 1.508 5.376 1.00 51.00 95 ILE A N 1
ATOM 732 C CA . ILE A 1 95 ? -27.549 2.761 4.780 1.00 51.00 95 ILE A CA 1
ATOM 733 C C . ILE A 1 95 ? -28.091 3.618 5.925 1.00 51.00 95 ILE A C 1
ATOM 735 O O . ILE A 1 95 ? -29.270 3.582 6.272 1.00 51.00 95 ILE A O 1
ATOM 739 N N . ALA A 1 96 ? -27.205 4.380 6.563 1.00 52.41 96 ALA A N 1
ATOM 740 C CA . ALA A 1 96 ? -27.577 5.363 7.567 1.00 52.41 96 ALA A CA 1
ATOM 741 C C . ALA A 1 96 ? -28.138 6.617 6.877 1.00 52.41 96 ALA A C 1
ATOM 743 O O . ALA A 1 96 ? -27.526 7.683 6.894 1.00 52.41 96 ALA A O 1
ATOM 744 N N . SER A 1 97 ? -29.335 6.507 6.293 1.00 50.84 97 SER A N 1
ATOM 745 C CA . SER A 1 97 ? -30.083 7.636 5.709 1.00 50.84 97 SER A CA 1
ATOM 746 C C . SER A 1 97 ? -30.294 8.795 6.700 1.00 50.84 97 SER A C 1
ATOM 748 O O . SER A 1 97 ? -30.504 9.936 6.302 1.00 50.84 97 SER A O 1
ATOM 750 N N . LYS A 1 98 ? -30.160 8.526 8.006 1.00 50.16 98 LYS A N 1
ATOM 751 C CA . LYS A 1 98 ? -30.292 9.490 9.107 1.00 50.16 98 LYS A CA 1
ATOM 752 C C . LYS A 1 98 ? -29.002 10.253 9.466 1.00 50.16 98 LYS A C 1
ATOM 754 O O . LYS A 1 98 ? -29.057 11.146 10.309 1.00 50.16 98 LYS A O 1
ATOM 759 N N . ALA A 1 99 ? -27.851 9.913 8.876 1.00 51.22 99 ALA A N 1
ATOM 760 C CA . ALA A 1 99 ? -26.550 10.520 9.198 1.00 51.22 99 ALA A CA 1
ATOM 761 C C . ALA A 1 99 ? -26.193 11.755 8.342 1.00 51.22 99 ALA A C 1
ATOM 763 O O . ALA A 1 99 ? -25.221 12.436 8.647 1.00 51.22 99 ALA A O 1
ATOM 764 N N . ILE A 1 100 ? -26.998 12.081 7.322 1.00 52.25 100 ILE A N 1
ATOM 765 C CA . ILE A 1 100 ? -26.811 13.248 6.429 1.00 52.25 100 ILE A CA 1
ATOM 766 C C . ILE A 1 100 ? -27.402 14.538 7.050 1.00 52.25 100 ILE A C 1
ATOM 768 O O . ILE A 1 100 ? -27.489 15.586 6.420 1.00 52.25 100 ILE A O 1
ATOM 772 N N . GLY A 1 101 ? -27.799 14.506 8.325 1.00 53.00 101 GLY A N 1
ATOM 773 C CA . GLY A 1 101 ? -28.102 15.729 9.062 1.00 53.00 101 GLY A CA 1
ATOM 774 C C . GLY A 1 101 ? -26.806 16.473 9.371 1.00 53.00 101 GLY A C 1
ATOM 775 O O . GLY A 1 101 ? -26.024 16.001 10.196 1.00 53.00 101 GLY A O 1
ATOM 776 N N . PHE A 1 102 ? -26.583 17.624 8.733 1.00 51.88 102 PHE A N 1
ATOM 777 C CA . PHE A 1 102 ? -25.482 18.533 9.055 1.00 51.88 102 PHE A CA 1
ATOM 778 C C . PHE A 1 102 ? -25.637 19.005 10.511 1.00 51.88 102 PHE A C 1
ATOM 780 O O . PHE A 1 102 ? -26.369 19.946 10.813 1.00 51.88 102 PHE A O 1
ATOM 787 N N . LYS A 1 103 ? -25.015 18.291 11.454 1.00 54.00 103 LYS A N 1
ATOM 788 C CA . LYS A 1 103 ? -25.035 18.645 12.875 1.00 54.00 103 LYS A CA 1
ATOM 789 C C . LYS A 1 103 ? -24.019 19.754 13.116 1.00 54.00 103 LYS A C 1
ATOM 791 O O . LYS A 1 103 ? -22.836 19.491 13.304 1.00 54.00 103 LYS A O 1
ATOM 796 N N . SER A 1 104 ? -24.506 20.989 13.147 1.00 54.69 104 SER A N 1
ATOM 797 C CA . SER A 1 104 ? -23.728 22.209 13.404 1.00 54.69 104 SER A CA 1
ATOM 798 C C . SER A 1 104 ? -23.205 22.348 14.851 1.00 54.69 104 SER A C 1
ATOM 800 O O . SER A 1 104 ? -22.674 23.394 15.212 1.00 54.69 104 SER A O 1
ATOM 802 N N . GLU A 1 105 ? -23.349 21.338 15.712 1.00 56.28 105 GLU A N 1
ATOM 803 C CA . GLU A 1 105 ? -23.225 21.515 17.169 1.00 56.28 105 GLU A CA 1
ATOM 804 C C . GLU A 1 105 ? -21.855 21.161 17.778 1.00 56.28 105 GLU A C 1
ATOM 806 O O . GLU A 1 105 ? -21.690 21.300 18.988 1.00 56.28 105 GLU A O 1
ATOM 811 N N . HIS A 1 106 ? -20.846 20.727 17.011 1.00 54.44 106 HIS A N 1
ATOM 812 C CA . HIS A 1 106 ? -19.587 20.208 17.594 1.00 54.44 106 HIS A CA 1
ATOM 813 C C . HIS A 1 106 ? -18.274 20.835 17.088 1.00 54.44 106 HIS A C 1
ATOM 815 O O . HIS A 1 106 ? -17.209 20.246 17.259 1.00 54.44 106 HIS A O 1
ATOM 821 N N . ILE A 1 107 ? -18.294 22.065 16.565 1.00 59.38 107 ILE A N 1
ATOM 822 C CA . ILE A 1 107 ? -17.058 22.835 16.315 1.00 59.38 107 ILE A CA 1
ATOM 823 C C . ILE A 1 107 ? -16.784 23.739 17.523 1.00 59.38 107 ILE A C 1
ATOM 825 O O . ILE A 1 107 ? -16.909 24.955 17.453 1.00 59.38 107 ILE A O 1
ATOM 829 N N . ASN A 1 108 ? -16.448 23.146 18.670 1.00 61.25 108 ASN A N 1
ATOM 830 C CA . ASN A 1 108 ? -15.887 23.904 19.788 1.00 61.25 108 ASN A CA 1
ATOM 831 C C . ASN A 1 108 ? -14.436 23.425 20.007 1.00 61.25 108 ASN A C 1
ATOM 833 O O . ASN A 1 108 ? -14.220 22.314 20.500 1.00 61.25 108 ASN A O 1
ATOM 837 N N . PRO A 1 109 ? -13.412 24.183 19.567 1.00 63.00 109 PRO A N 1
ATOM 838 C CA . PRO A 1 109 ? -12.016 23.724 19.568 1.00 63.00 109 PRO A CA 1
ATOM 839 C C . PRO A 1 109 ? -11.483 23.442 20.982 1.00 63.00 109 PRO A C 1
ATOM 841 O O . PRO A 1 109 ? -10.631 22.575 21.165 1.00 63.00 109 PRO A O 1
ATOM 844 N N . VAL A 1 110 ? -12.050 24.094 22.002 1.00 70.81 110 VAL A N 1
ATOM 845 C CA . VAL A 1 110 ? -11.667 23.918 23.412 1.00 70.81 110 VAL A CA 1
ATOM 846 C C . VAL A 1 110 ? -12.112 22.558 23.968 1.00 70.81 110 VAL A C 1
ATOM 848 O O . VAL A 1 110 ? -11.357 21.913 24.697 1.00 70.81 110 VAL A O 1
ATOM 851 N N . SER A 1 111 ? -13.308 22.072 23.609 1.00 66.62 111 SER A N 1
ATOM 852 C CA . SER A 1 111 ? -13.780 20.755 24.063 1.00 66.6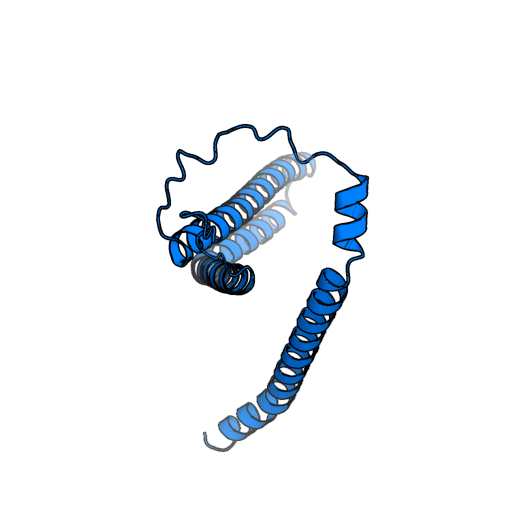2 111 SER A CA 1
ATOM 853 C C . SER A 1 111 ? -13.021 19.615 23.387 1.00 66.62 111 SER A C 1
ATOM 855 O O . SER A 1 111 ? -12.723 18.622 24.044 1.00 66.62 111 SER A O 1
ATOM 857 N N . ASN A 1 112 ? -12.634 19.788 22.119 1.00 67.44 112 ASN A N 1
ATOM 858 C CA . ASN A 1 112 ? -11.780 18.841 21.401 1.00 67.44 112 ASN A CA 1
ATOM 859 C C . ASN A 1 112 ? -10.383 18.753 22.034 1.00 67.44 112 ASN A C 1
ATOM 861 O O . ASN A 1 112 ? -9.882 17.656 22.259 1.00 67.44 112 ASN A O 1
ATOM 865 N N . PHE A 1 113 ? -9.779 19.882 22.420 1.00 70.06 113 PHE A N 1
ATOM 866 C CA . PHE A 1 113 ? -8.476 19.876 23.094 1.00 70.06 113 PHE A CA 1
ATOM 867 C C . PHE A 1 113 ? -8.530 19.176 24.461 1.00 70.06 113 PHE A C 1
ATOM 869 O O . PHE A 1 113 ? -7.666 18.364 24.792 1.00 70.06 113 PHE A O 1
ATOM 876 N N . LYS A 1 114 ? -9.598 19.421 25.235 1.00 66.69 114 LYS A N 1
ATOM 877 C CA . LYS A 1 114 ? -9.841 18.733 26.512 1.00 66.69 114 LYS A CA 1
ATOM 878 C C . LYS A 1 114 ? -10.125 17.242 26.326 1.00 66.69 114 LYS A C 1
ATOM 880 O O . LYS A 1 114 ? -9.763 16.455 27.191 1.00 66.69 114 LYS A O 1
ATOM 885 N N . GLN A 1 115 ? -10.747 16.849 25.215 1.00 67.44 115 GLN A N 1
ATOM 886 C CA . GLN A 1 115 ? -10.965 15.449 24.860 1.00 67.44 115 GLN A CA 1
ATOM 887 C C . GLN A 1 115 ? -9.641 14.757 24.512 1.00 67.44 115 GLN A C 1
ATOM 889 O O . GLN A 1 115 ? -9.383 13.684 25.050 1.00 67.44 115 GLN A O 1
ATOM 894 N N . ILE A 1 116 ? -8.770 15.400 23.724 1.00 68.56 116 ILE A N 1
ATOM 895 C CA . ILE A 1 116 ? -7.425 14.896 23.393 1.00 68.56 116 ILE A CA 1
ATOM 896 C C . ILE A 1 116 ? -6.570 14.722 24.660 1.00 68.56 116 ILE A C 1
ATOM 898 O O . ILE A 1 116 ? -5.907 13.699 24.789 1.00 68.56 116 ILE A O 1
ATOM 902 N N . PHE A 1 117 ? -6.644 15.638 25.631 1.00 68.38 117 PHE A N 1
ATOM 903 C CA . PHE A 1 117 ? -5.926 15.552 26.918 1.00 68.38 117 PHE A CA 1
ATOM 904 C C . PHE A 1 117 ? -6.735 14.932 28.074 1.00 68.38 117 PHE A C 1
ATOM 906 O O . PHE A 1 117 ? -6.380 15.078 29.245 1.00 68.38 117 PHE A O 1
ATOM 913 N N . SER A 1 118 ? -7.835 14.238 27.784 1.00 77.12 118 SER A N 1
ATOM 914 C CA . SER A 1 118 ? -8.658 13.623 28.828 1.00 77.12 118 SER A CA 1
ATOM 915 C C . SER A 1 118 ? -8.035 12.332 29.378 1.00 77.12 118 SER A C 1
ATOM 917 O O . SER A 1 118 ? -7.228 11.673 28.722 1.00 77.12 118 SER A O 1
ATOM 919 N N . LEU A 1 119 ? -8.479 11.909 30.571 1.00 75.44 119 LEU A N 1
ATOM 920 C CA . LEU A 1 119 ? -8.145 10.593 31.139 1.00 75.44 119 LEU A CA 1
ATOM 921 C C . LEU A 1 119 ? -8.471 9.435 30.181 1.00 75.44 119 LEU A C 1
ATOM 923 O O . LEU A 1 119 ? -7.793 8.411 30.209 1.00 75.44 119 LEU A O 1
ATOM 927 N N . HIS A 1 120 ? -9.472 9.606 29.312 1.00 75.75 120 HIS A N 1
ATOM 928 C CA . HIS A 1 120 ? -9.796 8.636 28.269 1.00 75.75 120 HIS A CA 1
ATOM 929 C C . HIS A 1 120 ? -8.613 8.423 27.319 1.00 75.75 120 HIS A C 1
ATOM 931 O O . HIS A 1 120 ? -8.198 7.284 27.123 1.00 75.75 120 HIS A O 1
ATOM 937 N N . SER A 1 121 ? -8.015 9.500 26.805 1.00 76.75 121 SER A N 1
ATOM 938 C CA . SER A 1 121 ? -6.855 9.421 25.912 1.00 76.75 121 SER A CA 1
ATOM 939 C C . SER A 1 121 ? -5.652 8.767 26.579 1.00 76.75 121 SER A C 1
ATOM 941 O O . SER A 1 121 ? -4.968 7.974 25.947 1.00 76.75 121 SER A O 1
ATOM 943 N N . VAL A 1 122 ? -5.403 9.028 27.868 1.00 81.38 122 VAL A N 1
ATOM 944 C CA . VAL A 1 122 ? -4.308 8.372 28.611 1.00 81.38 122 VAL A CA 1
ATOM 945 C C . VAL A 1 122 ? -4.532 6.859 28.703 1.00 81.38 122 VAL A C 1
ATOM 947 O O . VAL A 1 122 ? -3.605 6.075 28.491 1.00 81.38 122 VAL A O 1
ATOM 950 N N . VAL A 1 123 ? -5.768 6.428 28.969 1.00 84.19 123 VAL A N 1
ATOM 951 C CA . VAL A 1 123 ? -6.134 5.002 28.991 1.00 84.19 123 VAL A CA 1
ATOM 952 C C . VAL A 1 123 ? -6.010 4.376 27.599 1.00 84.19 123 VAL A C 1
ATOM 954 O O . VAL A 1 123 ? -5.544 3.245 27.467 1.00 84.19 123 VAL A O 1
ATOM 957 N N . GLU A 1 124 ? -6.397 5.102 26.556 1.00 82.56 124 GLU A N 1
ATOM 958 C CA . GLU A 1 124 ? -6.312 4.661 25.163 1.00 82.56 124 GLU A CA 1
ATOM 959 C C . GLU A 1 124 ? -4.852 4.528 24.696 1.00 82.56 124 GLU A C 1
ATOM 961 O O . GLU A 1 124 ? -4.481 3.511 24.107 1.00 82.56 124 GLU A O 1
ATOM 966 N N . LEU A 1 125 ? -3.995 5.484 25.074 1.00 83.81 125 LEU A N 1
ATOM 967 C CA . LEU A 1 125 ? -2.547 5.426 24.874 1.00 83.81 125 LEU A CA 1
ATOM 968 C C . LEU A 1 125 ? -1.935 4.227 25.598 1.00 83.81 125 LEU A C 1
ATOM 970 O O . LEU A 1 125 ? -1.181 3.478 24.987 1.00 83.81 125 LEU A O 1
ATOM 974 N N . CYS A 1 126 ? -2.289 3.992 26.864 1.00 87.31 126 CYS A N 1
ATOM 975 C CA . CYS A 1 126 ? -1.790 2.843 27.620 1.00 87.31 126 CYS A CA 1
ATOM 976 C C . CYS A 1 126 ? -2.169 1.509 26.952 1.00 87.31 126 CYS A C 1
ATOM 978 O O . CYS A 1 126 ? -1.307 0.653 26.740 1.00 87.31 126 CYS A O 1
ATOM 980 N N . LYS A 1 127 ? -3.432 1.352 26.527 1.00 85.06 127 LYS A N 1
ATOM 981 C CA . LYS A 1 127 ? -3.873 0.171 25.764 1.00 85.06 127 LYS A CA 1
ATOM 982 C C . LYS A 1 127 ? -3.099 0.014 24.457 1.00 85.06 127 LYS A C 1
ATOM 984 O O . LYS A 1 127 ? -2.701 -1.100 24.125 1.00 85.06 127 LYS A O 1
ATOM 989 N N . SER A 1 128 ? -2.891 1.101 23.713 1.00 85.19 128 SER A N 1
ATOM 990 C CA . SER A 1 128 ? -2.135 1.067 22.458 1.00 85.19 128 SER A CA 1
ATOM 991 C C . SER A 1 128 ? -0.672 0.676 22.693 1.00 85.19 128 SER A C 1
ATOM 993 O O . SER A 1 128 ? -0.159 -0.205 22.008 1.00 85.19 128 SER A O 1
ATOM 995 N N . SER A 1 129 ? -0.018 1.248 23.706 1.00 89.62 129 SER A N 1
ATOM 996 C CA . SER A 1 129 ? 1.355 0.905 24.091 1.00 89.62 129 SER A CA 1
ATOM 997 C C . SER A 1 129 ? 1.491 -0.564 24.482 1.00 89.62 129 SER A C 1
ATOM 999 O O . SER A 1 129 ? 2.425 -1.229 24.038 1.00 89.62 129 SER A O 1
ATOM 1001 N N . LEU A 1 130 ? 0.536 -1.106 25.247 1.00 90.94 130 LEU A N 1
ATOM 1002 C CA . LEU A 1 130 ? 0.544 -2.521 25.616 1.00 90.94 130 LEU A CA 1
ATOM 1003 C C . LEU A 1 130 ? 0.468 -3.428 24.381 1.00 90.94 130 LEU A C 1
ATOM 1005 O O . LEU A 1 130 ? 1.221 -4.395 24.284 1.00 90.94 130 LEU A O 1
ATOM 1009 N N . LYS A 1 131 ? -0.380 -3.090 23.401 1.00 85.50 131 LYS A N 1
ATOM 1010 C CA . LYS A 1 131 ? -0.447 -3.836 22.135 1.00 85.50 131 LYS A CA 1
ATOM 1011 C C . LYS A 1 131 ? 0.866 -3.793 21.371 1.00 85.50 131 LYS A C 1
ATOM 1013 O O . LYS A 1 131 ? 1.291 -4.826 20.866 1.00 85.50 131 LYS A O 1
ATOM 1018 N N . VAL A 1 132 ? 1.508 -2.626 21.299 1.00 91.25 132 VAL A N 1
ATOM 1019 C CA . VAL A 1 132 ? 2.805 -2.468 20.624 1.00 91.25 132 VAL A CA 1
ATOM 1020 C C . VAL A 1 132 ? 3.871 -3.336 21.295 1.00 91.25 132 VAL A C 1
ATOM 1022 O O . VAL A 1 132 ? 4.606 -4.034 20.601 1.00 91.25 132 VAL A O 1
ATOM 1025 N N . ILE A 1 133 ? 3.917 -3.361 22.631 1.00 93.75 133 ILE A N 1
ATOM 1026 C CA . ILE A 1 133 ? 4.842 -4.220 23.385 1.00 93.75 133 ILE A CA 1
ATOM 1027 C C . ILE A 1 133 ? 4.566 -5.699 23.091 1.00 93.75 133 ILE A C 1
ATOM 1029 O O . ILE A 1 133 ? 5.496 -6.438 22.780 1.00 93.75 133 ILE A O 1
ATOM 1033 N N . MET A 1 134 ? 3.302 -6.134 23.130 1.00 93.25 134 MET A N 1
ATOM 1034 C CA . MET A 1 134 ? 2.939 -7.523 22.823 1.00 93.25 134 MET A CA 1
ATOM 1035 C C . MET A 1 134 ? 3.342 -7.925 21.401 1.00 93.25 134 MET A C 1
ATOM 1037 O O . MET A 1 134 ? 3.966 -8.966 21.219 1.00 93.25 134 MET A O 1
ATOM 1041 N N . LEU A 1 135 ? 3.031 -7.096 20.400 1.00 90.69 135 LEU A N 1
ATOM 1042 C CA . LEU A 1 135 ? 3.431 -7.336 19.010 1.00 90.69 135 LEU A CA 1
ATOM 1043 C C . LEU A 1 135 ? 4.952 -7.415 18.863 1.00 90.69 135 LEU A C 1
ATOM 1045 O O . LEU A 1 135 ? 5.446 -8.320 18.197 1.00 90.69 135 LEU A O 1
ATOM 1049 N N . SER A 1 136 ? 5.689 -6.516 19.519 1.00 91.00 136 SER A N 1
ATOM 1050 C CA . SER A 1 136 ? 7.154 -6.516 19.517 1.00 91.00 136 SER A CA 1
ATOM 1051 C C . SER A 1 136 ? 7.725 -7.810 20.105 1.00 91.00 136 SER A C 1
ATOM 1053 O O . SER A 1 136 ? 8.596 -8.433 19.500 1.00 91.00 136 SER A O 1
ATOM 1055 N N . LEU A 1 137 ? 7.181 -8.280 21.233 1.00 93.25 137 LEU A N 1
ATOM 1056 C CA . LEU A 1 137 ? 7.595 -9.538 21.859 1.00 93.25 137 LEU A CA 1
ATOM 1057 C C . LEU A 1 137 ? 7.304 -10.753 20.972 1.00 93.25 137 LEU A C 1
ATOM 1059 O O . LEU A 1 137 ? 8.169 -11.612 20.818 1.00 93.25 137 LEU A O 1
ATOM 1063 N N . ILE A 1 138 ? 6.118 -10.817 20.355 1.00 92.00 138 ILE A N 1
ATOM 1064 C CA . ILE A 1 138 ? 5.753 -11.895 19.422 1.00 92.00 138 ILE A CA 1
ATOM 1065 C C . ILE A 1 138 ? 6.709 -11.907 18.228 1.00 92.00 138 ILE A C 1
ATOM 1067 O O . ILE A 1 138 ? 7.185 -12.967 17.823 1.00 92.00 138 ILE A O 1
ATOM 1071 N N . PHE A 1 139 ? 7.010 -10.734 17.673 1.00 89.75 139 PHE A N 1
ATOM 1072 C CA . PHE A 1 139 ? 7.891 -10.615 16.518 1.00 89.75 139 PHE A CA 1
ATOM 1073 C C . PHE A 1 139 ? 9.334 -11.003 16.862 1.00 89.75 139 PHE A C 1
ATOM 1075 O O . PHE A 1 139 ? 9.948 -11.775 16.129 1.00 89.75 139 PHE A O 1
ATOM 1082 N N . ALA A 1 140 ? 9.850 -10.547 18.007 1.00 89.69 140 ALA A N 1
ATOM 1083 C CA . ALA A 1 140 ? 11.171 -10.924 18.504 1.00 89.69 140 ALA A CA 1
ATOM 1084 C C . ALA A 1 140 ? 11.273 -12.436 18.755 1.00 89.69 140 ALA A C 1
ATOM 1086 O O . ALA A 1 140 ? 12.237 -13.070 18.330 1.00 89.69 140 ALA A O 1
ATOM 1087 N N . PHE A 1 141 ? 10.255 -13.033 19.378 1.00 91.00 141 PHE A N 1
ATOM 1088 C CA . PHE A 1 141 ? 10.204 -14.476 19.600 1.00 91.00 141 PHE A CA 1
ATOM 1089 C C . PHE A 1 141 ? 10.147 -15.261 18.282 1.00 91.00 141 PHE A C 1
ATOM 1091 O O . PHE A 1 141 ? 10.905 -16.211 18.101 1.00 91.00 141 PHE A O 1
ATOM 1098 N N . SER A 1 142 ? 9.307 -14.834 17.333 1.00 87.12 142 SER A N 1
ATOM 1099 C CA . SER A 1 142 ? 9.218 -15.432 15.993 1.00 87.12 142 SER A CA 1
ATOM 1100 C C . SER A 1 142 ? 10.561 -15.382 15.257 1.00 87.12 142 SER A C 1
ATOM 1102 O O . SER A 1 142 ? 11.009 -16.380 14.695 1.00 87.12 142 SER A O 1
ATOM 1104 N N . PHE A 1 143 ? 11.258 -14.247 15.320 1.00 88.75 143 PHE A N 1
ATOM 1105 C CA . PHE A 1 143 ? 12.566 -14.085 14.693 1.00 88.75 143 PHE A CA 1
ATOM 1106 C C . PHE A 1 143 ? 13.642 -14.982 15.322 1.00 88.75 143 PHE A C 1
ATOM 1108 O O . PHE A 1 143 ? 14.498 -15.499 14.611 1.00 88.75 143 PHE A O 1
ATOM 1115 N N . ILE A 1 144 ? 13.578 -15.214 16.636 1.00 88.06 144 ILE A N 1
ATOM 1116 C CA . ILE A 1 144 ? 14.485 -16.128 17.347 1.00 88.06 144 ILE A CA 1
ATOM 1117 C C . ILE A 1 144 ? 14.168 -17.597 17.025 1.00 88.06 144 ILE A C 1
ATOM 1119 O O . ILE A 1 144 ? 15.084 -18.411 16.913 1.00 88.06 144 ILE A O 1
ATOM 1123 N N . ILE A 1 145 ? 12.893 -17.958 16.849 1.00 83.56 145 ILE A N 1
ATOM 1124 C CA . ILE A 1 145 ? 12.480 -19.353 16.632 1.00 83.56 145 ILE A CA 1
ATOM 1125 C C . ILE A 1 145 ? 12.603 -19.803 15.172 1.00 83.56 145 ILE A C 1
ATOM 1127 O O . ILE A 1 145 ? 12.845 -20.981 14.912 1.00 83.56 145 ILE A O 1
ATOM 1131 N N . MET A 1 146 ? 12.483 -18.878 14.213 1.00 77.94 146 MET A N 1
ATOM 1132 C CA . MET A 1 146 ? 12.614 -19.160 12.781 1.00 77.94 146 MET A CA 1
ATOM 1133 C C . MET A 1 146 ? 13.939 -19.866 12.412 1.00 77.94 146 MET A C 1
ATOM 1135 O O . MET A 1 146 ? 13.869 -20.894 11.735 1.00 77.94 146 MET A O 1
ATOM 1139 N N . PRO A 1 147 ? 15.129 -19.436 12.885 1.00 78.12 147 PRO A N 1
ATOM 1140 C CA . PRO A 1 147 ? 16.374 -20.160 12.624 1.00 78.12 147 PRO A CA 1
ATOM 1141 C C . PRO A 1 147 ? 16.443 -21.533 13.318 1.00 78.12 147 PRO A C 1
ATOM 1143 O O . PRO A 1 147 ? 17.038 -22.455 12.765 1.00 78.12 147 PRO A O 1
ATOM 1146 N N . VAL A 1 148 ? 15.802 -21.713 14.481 1.00 73.06 148 VAL A N 1
ATOM 1147 C CA . VAL A 1 148 ? 15.751 -23.006 15.198 1.00 73.06 148 VAL A CA 1
ATOM 1148 C C . VAL A 1 148 ? 14.889 -24.028 14.451 1.00 73.06 148 VAL A C 1
ATOM 1150 O O . VAL A 1 148 ? 15.304 -25.172 14.269 1.00 73.06 148 VAL A O 1
ATOM 1153 N N . LEU A 1 149 ? 13.718 -23.613 13.956 1.00 66.00 149 LEU A N 1
ATOM 1154 C CA . LEU A 1 149 ? 12.851 -24.456 13.128 1.00 66.00 149 LEU A CA 1
ATOM 1155 C C . LEU A 1 149 ? 13.534 -24.820 11.805 1.00 66.00 149 LEU A C 1
ATOM 1157 O O . LEU A 1 149 ? 13.557 -25.991 11.435 1.00 66.00 149 LEU A O 1
ATOM 1161 N N . PHE A 1 150 ? 14.143 -23.849 11.118 1.00 65.75 150 PHE A N 1
ATOM 1162 C CA . PHE A 1 150 ? 14.817 -24.081 9.834 1.00 65.75 150 PHE A CA 1
ATOM 1163 C C . PHE A 1 150 ? 16.054 -24.990 9.964 1.00 65.75 150 PHE A C 1
ATOM 1165 O O . PHE A 1 150 ? 16.348 -25.771 9.060 1.00 65.75 150 PHE A O 1
ATOM 1172 N N . GLY A 1 151 ? 16.749 -24.938 11.107 1.00 62.41 151 GLY A N 1
ATOM 1173 C CA . GLY A 1 151 ? 17.833 -25.864 11.442 1.00 62.41 151 GLY A CA 1
ATOM 1174 C C . GLY A 1 151 ? 17.357 -27.307 11.626 1.00 62.41 151 GLY A C 1
ATOM 1175 O O . GLY A 1 151 ? 18.023 -28.224 11.153 1.00 62.41 151 GLY A O 1
ATOM 1176 N N . HIS A 1 152 ? 16.180 -27.513 12.228 1.00 60.12 152 HIS A N 1
ATOM 1177 C CA . HIS A 1 152 ? 15.613 -28.849 12.424 1.00 60.12 152 HIS A CA 1
ATOM 1178 C C . HIS A 1 152 ? 15.214 -29.500 11.088 1.00 60.12 152 HIS A C 1
ATOM 1180 O O . HIS A 1 152 ? 15.555 -30.654 10.856 1.00 60.12 152 HIS A O 1
ATOM 1186 N N . TYR A 1 153 ? 14.604 -28.757 10.153 1.00 58.34 153 TYR A N 1
ATOM 1187 C CA . TYR A 1 153 ? 14.235 -29.285 8.825 1.00 58.34 153 TYR A CA 1
ATOM 1188 C C . TYR A 1 153 ? 15.433 -29.642 7.924 1.00 58.34 153 TYR A C 1
ATOM 1190 O O . TYR A 1 153 ? 15.264 -30.413 6.985 1.00 58.34 153 TYR A O 1
ATOM 1198 N N . ARG A 1 154 ? 16.645 -29.133 8.203 1.00 58.06 154 ARG A N 1
ATOM 1199 C CA . ARG A 1 154 ? 17.882 -29.510 7.486 1.00 58.06 154 ARG A CA 1
ATOM 1200 C C . ARG A 1 154 ? 18.556 -30.783 8.004 1.00 58.06 154 ARG A C 1
ATOM 1202 O O . ARG A 1 154 ? 19.455 -31.275 7.335 1.00 58.06 154 ARG A O 1
ATOM 1209 N N . THR A 1 155 ? 18.181 -31.282 9.181 1.00 58.09 155 THR A N 1
ATOM 1210 C CA . THR A 1 155 ? 18.781 -32.488 9.786 1.00 58.09 155 THR A CA 1
ATOM 1211 C C . THR A 1 155 ? 17.926 -33.746 9.630 1.00 58.09 155 THR A C 1
ATOM 1213 O O . THR A 1 155 ? 18.389 -34.827 9.978 1.00 58.09 155 THR A O 1
ATOM 1216 N N . VAL A 1 156 ? 16.691 -33.617 9.127 1.00 59.41 156 VAL A N 1
ATOM 1217 C CA . VAL A 1 156 ? 15.756 -34.742 8.908 1.00 59.41 156 VAL A CA 1
ATOM 1218 C C . VAL A 1 156 ? 15.445 -35.001 7.424 1.00 59.41 156 VAL A C 1
ATOM 1220 O O . VAL A 1 156 ? 14.543 -35.780 7.124 1.00 59.41 156 VAL A O 1
ATOM 1223 N N . GLY A 1 157 ? 16.169 -34.361 6.501 1.00 45.97 157 GLY A N 1
ATOM 1224 C CA . GLY A 1 157 ? 16.147 -34.646 5.061 1.00 45.97 157 GLY A CA 1
ATOM 1225 C C . GLY A 1 157 ? 17.533 -35.032 4.580 1.00 45.97 157 GLY A C 1
ATOM 1226 O O . GLY A 1 157 ? 17.611 -35.915 3.702 1.00 45.97 157 GLY A O 1
#

Organism: Salmonella enterica I (NCBI:txid59201)

Foldseek 3Di:
DDPDPDPPPDDVVLLVVQLVVLLVVLCVVCVVVLVVLVVVLVVLLVVLPPPDPVVSVVVNVVSVVVNVVVVCCSVVVSNVRSNVRSCCVRPNPDPPVVPPPPPPPPPDVVVVVCVCVDPVVVVVVVVVVVVVVVVVVVVVVCVVCVVVVVVVVVVVD

pLDDT: mean 78.14, std 16.1, range [37.19, 93.75]

Secondary structure (DSSP, 8-state):
----TT-----HHHHHHHHHHHHHHHHHHHHHHHHHHHHHHHHHHHHHTTS-HHHHHHHHHHHHHHHHHHHHHHHHHHHHHHHHHHHHHHH-----TTS-S--TT---HHHHHHHHTSHHHHHHHHHHHHHHHHHHHHHHHHHHHHHHHHHHHTT--